Protein AF-A0A3D2I853-F1 (afdb_monomer_lite)

Structure (mmCIF, N/CA/C/O backbone):
data_AF-A0A3D2I853-F1
#
_entry.id   AF-A0A3D2I853-F1
#
loop_
_atom_site.group_PDB
_atom_site.id
_atom_site.type_symbol
_atom_site.label_atom_id
_atom_site.label_alt_id
_atom_site.label_comp_id
_atom_site.label_asym_id
_atom_site.label_entity_id
_atom_site.label_seq_id
_atom_site.pdbx_PDB_ins_code
_atom_site.Cartn_x
_atom_site.Cartn_y
_atom_site.Cartn_z
_atom_site.occupancy
_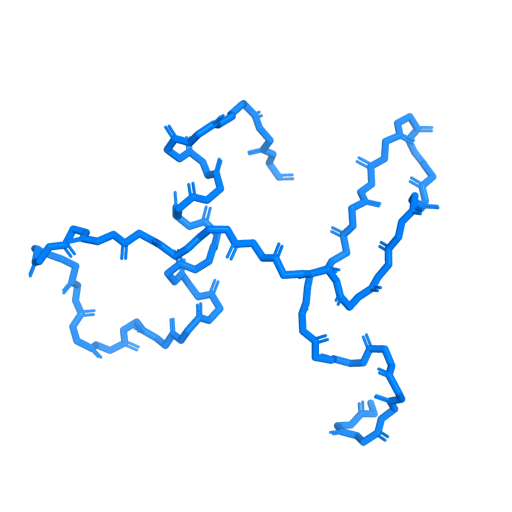atom_site.B_iso_or_equiv
_atom_site.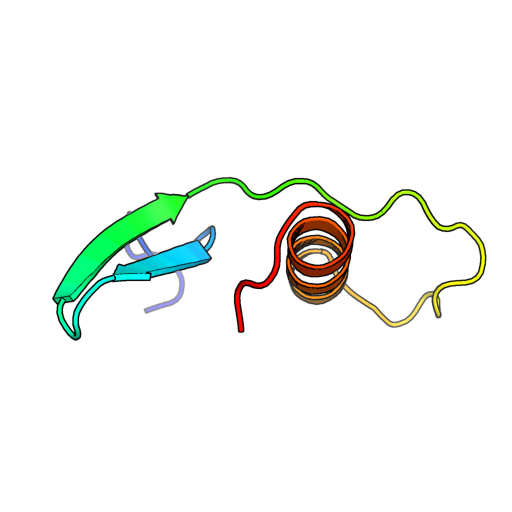auth_seq_id
_atom_site.auth_comp_id
_atom_site.auth_asym_id
_atom_site.auth_atom_id
_atom_site.pdbx_PDB_model_num
ATOM 1 N N . PHE A 1 1 ? 1.369 -12.003 -14.161 1.00 60.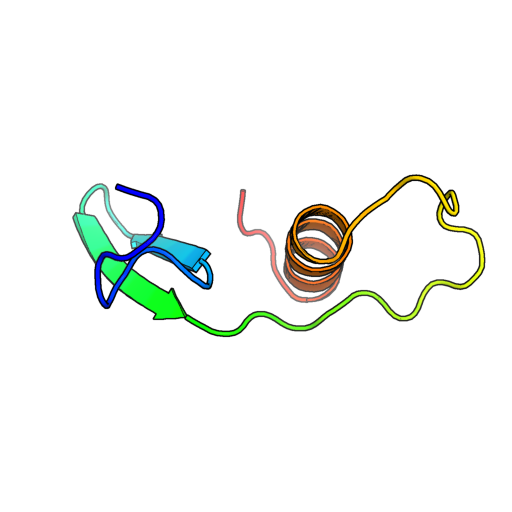66 1 PHE A N 1
ATOM 2 C CA . PHE A 1 1 ? 2.304 -11.391 -15.129 1.00 60.66 1 PHE A CA 1
ATOM 3 C C . PHE A 1 1 ? 3.260 -10.448 -14.409 1.00 60.66 1 PHE A C 1
ATOM 5 O O . PHE A 1 1 ? 2.869 -9.342 -14.075 1.00 60.66 1 PHE A O 1
ATOM 12 N N . VAL A 1 2 ? 4.504 -10.867 -14.163 1.00 67.00 2 VAL A N 1
ATOM 13 C CA . VAL A 1 2 ? 5.517 -10.062 -13.436 1.00 67.00 2 VAL A CA 1
ATOM 14 C C . VAL A 1 2 ? 6.156 -8.973 -14.325 1.00 67.00 2 VAL A C 1
ATOM 16 O O . VAL A 1 2 ? 7.002 -8.220 -13.882 1.00 67.00 2 VAL A O 1
ATOM 19 N N . LYS A 1 3 ? 5.767 -8.884 -15.602 1.00 78.88 3 LYS A N 1
ATOM 20 C CA . LYS A 1 3 ? 6.303 -7.906 -16.569 1.00 78.88 3 LYS A CA 1
ATOM 21 C C . LYS A 1 3 ? 5.215 -7.094 -17.273 1.00 78.88 3 LYS A C 1
ATOM 23 O O . LYS A 1 3 ? 5.488 -6.436 -18.269 1.00 78.88 3 LYS A O 1
ATOM 28 N N . ALA A 1 4 ? 3.968 -7.180 -16.809 1.00 87.38 4 ALA A N 1
ATOM 29 C CA . ALA A 1 4 ? 2.906 -6.374 -17.400 1.00 87.38 4 ALA A CA 1
ATOM 30 C C . ALA A 1 4 ? 3.119 -4.894 -17.027 1.00 87.38 4 ALA A C 1
ATOM 32 O O . ALA A 1 4 ? 3.517 -4.629 -15.891 1.00 87.38 4 ALA A O 1
ATOM 33 N N . PRO A 1 5 ? 2.820 -3.930 -17.915 1.00 82.81 5 PRO A N 1
ATOM 34 C CA . PRO A 1 5 ? 3.025 -2.506 -17.633 1.00 82.81 5 PRO A CA 1
ATOM 35 C C . PRO A 1 5 ? 2.378 -2.016 -16.327 1.00 82.81 5 PRO A C 1
ATOM 37 O O . PRO A 1 5 ? 2.897 -1.115 -15.689 1.00 82.81 5 PRO A O 1
ATOM 40 N N . MET A 1 6 ? 1.278 -2.646 -15.901 1.00 85.69 6 MET A N 1
ATOM 41 C CA . MET A 1 6 ? 0.497 -2.261 -14.715 1.00 85.69 6 MET A CA 1
ATOM 42 C C . MET A 1 6 ? 0.796 -3.110 -13.466 1.00 85.69 6 MET A C 1
ATOM 44 O O . MET A 1 6 ? 0.067 -3.025 -12.483 1.00 85.69 6 MET A O 1
ATOM 48 N N . HIS A 1 7 ? 1.808 -3.987 -13.505 1.00 88.94 7 HIS A N 1
ATOM 49 C CA . HIS A 1 7 ? 2.072 -4.931 -12.409 1.00 88.94 7 HIS A CA 1
ATOM 50 C C . HIS A 1 7 ? 2.765 -4.299 -11.193 1.00 88.94 7 HIS A C 1
ATOM 52 O O . HIS A 1 7 ? 2.733 -4.889 -10.111 1.00 88.94 7 HIS A O 1
ATOM 58 N N . ASP A 1 8 ? 3.448 -3.170 -11.392 1.00 86.88 8 ASP A N 1
ATOM 59 C CA . ASP A 1 8 ? 4.230 -2.508 -10.355 1.00 86.88 8 ASP A CA 1
ATOM 60 C C . ASP A 1 8 ? 3.516 -1.249 -9.881 1.00 86.88 8 ASP A C 1
ATOM 62 O O . ASP A 1 8 ? 3.070 -0.447 -10.696 1.00 86.88 8 ASP A O 1
ATOM 66 N N . GLY A 1 9 ? 3.396 -1.102 -8.564 1.00 91.75 9 GLY A N 1
ATOM 67 C CA . GLY A 1 9 ? 2.530 -0.125 -7.909 1.00 91.75 9 GLY A CA 1
ATOM 68 C C . GLY A 1 9 ? 1.213 -0.716 -7.397 1.00 91.75 9 GLY A C 1
ATOM 69 O O . GLY A 1 9 ? 1.011 -1.931 -7.355 1.00 91.75 9 GLY A O 1
ATOM 70 N N . ALA A 1 10 ? 0.325 0.163 -6.945 1.00 95.94 10 ALA A N 1
ATOM 71 C CA . ALA A 1 10 ? -0.945 -0.185 -6.323 1.00 95.94 10 ALA A CA 1
ATOM 72 C C . ALA A 1 10 ? -2.128 -0.060 -7.287 1.00 95.94 10 ALA A C 1
ATOM 74 O O . ALA A 1 10 ? -2.073 0.658 -8.288 1.00 95.94 10 ALA A O 1
ATOM 75 N N . VAL A 1 11 ? -3.219 -0.741 -6.942 1.00 96.56 11 VAL A N 1
ATOM 76 C CA . VAL A 1 11 ? -4.533 -0.575 -7.568 1.00 96.56 11 VAL A CA 1
ATOM 77 C C . VAL A 1 11 ? -5.401 0.243 -6.623 1.00 96.56 11 VAL A C 1
ATOM 79 O O . VAL A 1 11 ? -5.474 -0.068 -5.438 1.00 96.56 11 VAL A O 1
ATOM 82 N N . ILE A 1 12 ? -6.068 1.271 -7.144 1.00 97.19 12 ILE A N 1
ATOM 83 C CA . ILE A 1 12 ? -7.023 2.082 -6.383 1.00 97.19 12 ILE A CA 1
ATOM 84 C C . ILE A 1 12 ? -8.428 1.659 -6.788 1.00 97.19 12 ILE A C 1
ATOM 86 O O . ILE A 1 12 ? -8.787 1.735 -7.966 1.00 97.19 12 ILE A O 1
ATOM 90 N N . ILE A 1 13 ? -9.233 1.243 -5.814 1.00 97.81 13 ILE A N 1
ATOM 91 C CA . ILE A 1 13 ? -10.634 0.871 -6.015 1.00 97.81 13 ILE A CA 1
ATOM 92 C C . ILE A 1 13 ? -11.513 1.901 -5.317 1.00 97.81 13 ILE A C 1
ATOM 94 O O . ILE A 1 13 ? -11.295 2.240 -4.158 1.00 97.81 13 ILE A O 1
ATOM 98 N N . ARG A 1 14 ? -12.531 2.400 -6.020 1.00 97.06 14 ARG A N 1
ATOM 99 C CA . ARG A 1 14 ? -13.518 3.321 -5.453 1.00 97.06 14 ARG A CA 1
ATOM 100 C C . ARG A 1 14 ? -14.899 3.011 -6.008 1.00 97.06 14 ARG A C 1
ATOM 102 O O . ARG A 1 14 ? -15.057 2.842 -7.214 1.00 97.06 14 ARG A O 1
ATOM 109 N N . HIS A 1 15 ? -15.899 2.929 -5.130 1.00 97.19 15 HIS A N 1
ATOM 110 C CA . HIS A 1 15 ? -17.279 2.577 -5.499 1.00 97.19 15 HIS A CA 1
ATOM 111 C C . HIS A 1 15 ? -17.374 1.269 -6.314 1.00 97.19 15 HIS A C 1
ATOM 113 O O . HIS A 1 15 ? -18.082 1.197 -7.317 1.00 97.19 15 HIS A O 1
ATOM 119 N N . GLY A 1 16 ? -16.600 0.248 -5.928 1.00 96.62 16 GLY A N 1
ATOM 120 C CA . GLY A 1 16 ? -16.585 -1.052 -6.610 1.00 96.62 16 GLY A CA 1
ATOM 121 C C . GLY A 1 16 ? -15.958 -1.044 -8.009 1.00 96.62 16 GLY A C 1
ATOM 122 O O . GLY A 1 16 ? -16.111 -2.015 -8.746 1.00 96.62 16 GLY A O 1
ATOM 123 N N . ARG A 1 17 ? -15.263 0.031 -8.403 1.00 97.56 17 ARG A N 1
ATOM 124 C CA . ARG A 1 17 ? -14.582 0.145 -9.700 1.00 97.56 17 ARG A CA 1
ATOM 125 C C . ARG A 1 17 ? -13.098 0.422 -9.519 1.00 97.56 17 ARG A C 1
ATOM 127 O O . ARG A 1 17 ? -12.707 1.145 -8.605 1.00 97.56 17 ARG A O 1
ATOM 134 N N . ILE A 1 18 ? -12.283 -0.116 -10.425 1.00 97.12 18 ILE A N 1
ATOM 135 C CA . ILE A 1 18 ? -10.863 0.231 -10.516 1.00 97.12 18 ILE A CA 1
ATOM 136 C C . ILE A 1 18 ? -10.767 1.660 -11.050 1.00 97.12 18 ILE A C 1
ATOM 138 O O . ILE A 1 18 ? -11.204 1.940 -12.165 1.00 97.12 18 ILE A O 1
ATOM 142 N N . LEU A 1 19 ? -10.209 2.556 -10.243 1.00 97.12 19 LEU A N 1
ATOM 143 C CA . LEU A 1 19 ? -9.941 3.942 -10.615 1.00 97.12 19 LEU A CA 1
ATOM 144 C C . LEU A 1 19 ? -8.571 4.083 -11.290 1.00 97.12 19 LEU A C 1
ATOM 146 O O . LEU A 1 19 ? -8.401 4.913 -12.176 1.00 97.12 19 LEU A O 1
ATOM 150 N N . GLY A 1 20 ? -7.605 3.259 -10.883 1.00 95.56 20 GLY A N 1
ATOM 151 C CA . GLY A 1 20 ? -6.257 3.252 -11.439 1.00 95.56 20 GLY A CA 1
ATOM 152 C C . GLY A 1 20 ? -5.465 2.021 -11.015 1.00 95.56 20 GLY A C 1
ATOM 153 O O . GLY A 1 20 ? -5.813 1.352 -10.041 1.00 95.56 20 GLY A O 1
ATOM 154 N N . ALA A 1 21 ? -4.396 1.732 -11.752 1.00 95.38 21 ALA A N 1
ATOM 155 C CA . ALA A 1 21 ? -3.402 0.727 -11.394 1.00 95.38 21 ALA A CA 1
ATOM 156 C C . ALA A 1 21 ? -1.995 1.248 -11.697 1.00 95.38 21 ALA A C 1
ATOM 158 O O . ALA A 1 21 ? -1.825 2.175 -12.488 1.00 95.38 21 ALA A O 1
ATOM 159 N N . GLY A 1 22 ? -0.999 0.632 -11.069 1.00 94.19 22 GLY A N 1
ATOM 160 C CA . GLY A 1 22 ? 0.382 1.097 -11.113 1.00 94.19 22 GLY A CA 1
ATOM 161 C C . GLY A 1 22 ? 0.604 2.417 -10.371 1.00 94.19 22 GLY A C 1
ATOM 162 O O . GLY A 1 22 ? 1.523 3.171 -10.675 1.00 94.19 22 GLY A O 1
ATOM 163 N N . CYS A 1 23 ? -0.262 2.728 -9.404 1.00 95.25 23 CYS A N 1
ATOM 164 C CA . CYS A 1 23 ? -0.179 3.957 -8.629 1.00 95.25 23 CYS A CA 1
ATOM 165 C C . CYS A 1 23 ? 0.964 3.877 -7.609 1.00 95.25 23 CYS A C 1
ATOM 167 O O . CYS A 1 23 ? 1.106 2.876 -6.903 1.00 95.25 23 CYS A O 1
ATOM 169 N N . MET A 1 24 ? 1.751 4.946 -7.485 1.00 96.06 24 MET A N 1
ATOM 170 C CA . MET A 1 24 ? 2.717 5.073 -6.394 1.00 96.06 24 MET A CA 1
ATOM 171 C C . MET A 1 24 ? 2.009 5.527 -5.118 1.00 96.06 24 MET A C 1
ATOM 173 O O . MET A 1 24 ? 1.289 6.523 -5.129 1.00 96.06 24 MET A O 1
ATOM 177 N N . LEU A 1 25 ? 2.235 4.800 -4.024 1.00 97.12 25 LEU A N 1
ATOM 178 C CA . LEU A 1 25 ? 1.714 5.133 -2.699 1.00 97.12 25 LEU A CA 1
ATOM 179 C C . LEU A 1 25 ? 2.827 5.705 -1.809 1.00 97.12 25 LEU A C 1
ATOM 181 O O . LEU A 1 25 ? 4.001 5.373 -2.016 1.00 97.12 25 LEU A O 1
ATOM 185 N N . PRO A 1 26 ? 2.487 6.527 -0.800 1.00 96.75 26 PRO A N 1
ATOM 186 C CA . PRO A 1 26 ? 3.449 6.933 0.214 1.00 96.75 26 PRO A CA 1
ATOM 187 C C . PRO A 1 26 ? 3.995 5.704 0.950 1.00 96.75 26 PRO A C 1
ATOM 189 O O . PRO A 1 26 ? 3.250 4.813 1.350 1.00 96.75 26 PRO A O 1
ATOM 192 N N . LEU A 1 27 ? 5.313 5.6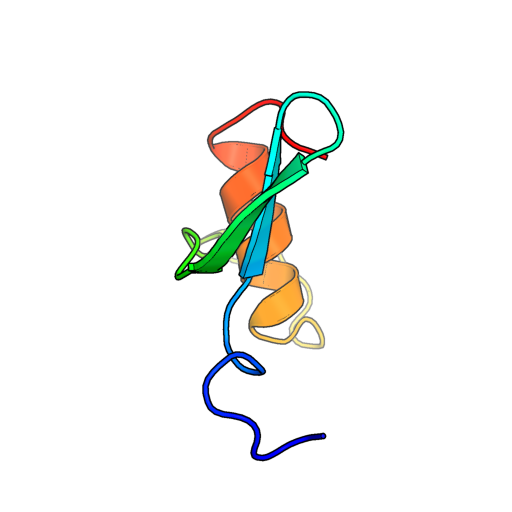56 1.138 1.00 96.88 27 LEU A N 1
ATOM 193 C CA . LEU A 1 27 ? 5.960 4.629 1.950 1.00 96.88 27 LEU A CA 1
ATOM 194 C C . LEU A 1 27 ? 6.014 5.090 3.406 1.00 96.88 27 LEU A C 1
ATOM 196 O O . LEU A 1 27 ? 6.440 6.218 3.672 1.00 96.88 27 LEU A O 1
ATOM 200 N N . SER A 1 28 ? 5.662 4.207 4.342 1.00 96.19 28 SER A N 1
ATOM 201 C CA . SER A 1 28 ? 5.862 4.483 5.766 1.00 96.19 28 SER A CA 1
ATOM 202 C C . SER A 1 28 ? 7.348 4.700 6.056 1.00 96.19 28 SER A C 1
ATOM 204 O O . SER A 1 28 ? 8.214 3.940 5.604 1.00 96.19 28 SER A O 1
ATOM 206 N N . LYS A 1 29 ? 7.636 5.757 6.818 1.00 94.44 29 LYS A N 1
ATOM 207 C CA . LYS A 1 29 ? 8.983 6.114 7.295 1.00 94.44 29 LYS A CA 1
ATOM 208 C C . LYS A 1 29 ? 9.250 5.600 8.711 1.00 94.44 29 LYS A C 1
ATOM 210 O O . LYS A 1 29 ? 10.256 5.967 9.315 1.00 94.44 29 LYS A O 1
ATOM 215 N N . ASN A 1 30 ? 8.350 4.784 9.257 1.00 93.81 30 ASN A N 1
ATOM 216 C CA . ASN A 1 30 ? 8.475 4.258 10.604 1.00 93.81 30 ASN A CA 1
ATOM 217 C C . ASN A 1 30 ? 9.665 3.287 10.699 1.00 93.81 30 ASN A C 1
ATOM 219 O O . ASN A 1 30 ? 9.668 2.206 10.110 1.00 93.81 30 ASN A O 1
ATOM 223 N N . VAL A 1 31 ? 10.682 3.687 11.464 1.00 90.75 31 VAL A N 1
ATOM 224 C CA . VAL A 1 31 ? 11.933 2.934 11.649 1.00 90.75 31 VAL A CA 1
ATOM 225 C C . VAL A 1 31 ? 11.768 1.689 12.523 1.00 90.75 31 VAL A C 1
ATOM 227 O O . VAL A 1 31 ? 12.652 0.838 12.532 1.00 90.75 31 VAL A O 1
ATOM 230 N N . ASN A 1 32 ? 10.640 1.561 13.227 1.00 94.50 32 ASN A N 1
ATOM 231 C CA . ASN A 1 32 ? 10.328 0.410 14.077 1.00 94.50 32 ASN A CA 1
ATOM 232 C C . ASN A 1 32 ? 9.681 -0.752 13.303 1.00 94.50 32 ASN A C 1
ATOM 234 O O . ASN A 1 32 ? 9.358 -1.781 13.894 1.00 94.50 32 ASN A O 1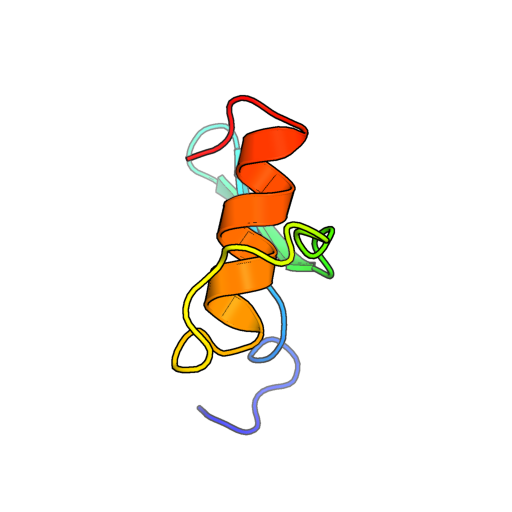
ATOM 238 N N . LEU A 1 33 ? 9.457 -0.604 11.994 1.00 92.62 33 LEU A N 1
ATOM 239 C CA . LEU A 1 33 ? 8.935 -1.679 11.153 1.00 92.62 33 LEU A CA 1
ATOM 240 C C . LEU A 1 33 ? 9.967 -2.803 10.987 1.00 92.62 33 LEU A C 1
ATOM 242 O O . LEU A 1 33 ? 11.164 -2.548 10.844 1.00 92.62 33 LEU A O 1
ATOM 246 N N . SER A 1 34 ? 9.493 -4.056 10.957 1.00 93.69 34 SER A N 1
ATOM 247 C CA . SER A 1 34 ? 10.365 -5.213 10.722 1.00 93.69 34 SER A CA 1
ATOM 248 C C . SER A 1 34 ? 11.132 -5.068 9.404 1.00 93.69 34 SER A C 1
ATOM 250 O O . SER A 1 34 ? 10.581 -4.644 8.383 1.00 93.69 34 SER A O 1
ATOM 252 N N . ARG A 1 35 ? 12.407 -5.474 9.412 1.00 89.38 35 ARG A N 1
ATOM 253 C CA . ARG A 1 35 ? 13.284 -5.444 8.230 1.00 89.38 35 ARG A CA 1
ATOM 254 C C . ARG A 1 35 ? 12.827 -6.405 7.130 1.00 89.38 35 ARG A C 1
ATOM 256 O O . ARG A 1 35 ? 13.154 -6.170 5.970 1.00 89.38 35 ARG A O 1
ATOM 263 N N . ASP A 1 36 ? 12.025 -7.410 7.477 1.00 94.75 36 ASP A N 1
ATOM 264 C CA . ASP A 1 36 ? 11.459 -8.378 6.528 1.00 94.75 36 ASP A CA 1
ATOM 265 C C . ASP A 1 36 ? 10.344 -7.766 5.660 1.00 94.75 36 ASP A C 1
ATOM 267 O O . ASP A 1 36 ? 9.962 -8.313 4.622 1.00 94.75 36 ASP A O 1
ATOM 271 N N . LEU A 1 37 ? 9.817 -6.598 6.048 1.00 94.56 37 LEU A N 1
ATOM 272 C CA . LEU A 1 37 ? 8.772 -5.910 5.301 1.00 94.56 37 LEU A CA 1
ATOM 273 C C . LEU A 1 37 ? 9.348 -5.226 4.057 1.00 94.56 37 LEU A C 1
ATOM 275 O O . LEU A 1 37 ? 9.975 -4.167 4.116 1.00 94.56 37 LEU A O 1
ATOM 279 N N . GLY A 1 38 ? 9.076 -5.825 2.896 1.00 94.44 38 GLY A N 1
ATOM 280 C CA . GLY A 1 38 ? 9.399 -5.250 1.588 1.00 94.44 38 GLY A CA 1
ATOM 281 C C . GLY A 1 38 ? 8.611 -3.975 1.238 1.00 94.44 38 GLY A C 1
ATOM 282 O O . GLY A 1 38 ? 7.714 -3.538 1.962 1.00 94.44 38 GLY A O 1
ATOM 283 N N . MET A 1 39 ? 8.910 -3.386 0.073 1.00 94.00 39 MET A N 1
ATOM 284 C CA . MET A 1 39 ? 8.348 -2.087 -0.342 1.00 94.00 39 MET A CA 1
ATOM 285 C C . MET A 1 39 ? 6.816 -2.060 -0.414 1.00 94.00 39 MET A C 1
ATOM 287 O O . MET A 1 39 ? 6.218 -1.061 -0.032 1.00 94.00 39 MET A O 1
ATOM 291 N N . ARG A 1 40 ? 6.173 -3.161 -0.828 1.00 96.25 40 ARG A N 1
ATOM 292 C CA . ARG A 1 40 ? 4.702 -3.252 -0.890 1.00 96.25 40 ARG A CA 1
ATOM 293 C C . ARG A 1 40 ? 4.044 -3.135 0.486 1.00 96.25 40 ARG A C 1
ATOM 295 O O . ARG A 1 40 ? 3.050 -2.435 0.621 1.00 96.25 40 ARG A O 1
ATOM 302 N N . HIS A 1 41 ? 4.629 -3.752 1.512 1.00 97.25 41 HIS A N 1
ATOM 303 C CA . HIS A 1 41 ? 4.134 -3.622 2.883 1.00 97.25 41 HIS A CA 1
ATOM 304 C C . HIS A 1 41 ? 4.276 -2.183 3.376 1.00 97.25 41 HIS A C 1
ATOM 306 O O . HIS A 1 41 ? 3.316 -1.602 3.870 1.00 97.25 41 HIS A O 1
ATOM 312 N N . ARG A 1 42 ? 5.453 -1.574 3.173 1.00 96.56 42 ARG A N 1
ATOM 313 C CA . ARG A 1 42 ? 5.685 -0.172 3.548 1.00 96.56 42 ARG A CA 1
ATOM 314 C C . ARG A 1 42 ? 4.745 0.794 2.826 1.00 96.56 42 ARG A C 1
ATOM 316 O O . ARG A 1 42 ? 4.338 1.776 3.434 1.00 96.56 42 ARG A O 1
ATOM 323 N N . ALA A 1 43 ? 4.392 0.511 1.574 1.00 97.50 43 ALA A N 1
ATOM 324 C CA . ALA A 1 43 ? 3.408 1.270 0.807 1.00 97.50 43 ALA A CA 1
ATOM 325 C C . ALA A 1 43 ? 1.992 1.153 1.395 1.00 97.50 43 ALA A C 1
ATOM 327 O O . ALA A 1 43 ? 1.316 2.162 1.555 1.00 97.50 43 ALA A O 1
ATOM 328 N N . GLY A 1 44 ? 1.554 -0.057 1.765 1.00 96.81 44 GLY A N 1
ATOM 329 C CA . GLY A 1 44 ? 0.246 -0.261 2.401 1.00 96.81 44 GLY A CA 1
ATOM 330 C C . GLY A 1 44 ? 0.142 0.421 3.768 1.00 96.81 44 GLY A C 1
ATOM 331 O O . GLY A 1 44 ? -0.830 1.122 4.043 1.00 96.81 44 GLY A O 1
ATOM 332 N N . ILE A 1 45 ? 1.187 0.292 4.591 1.00 97.12 45 ILE A N 1
ATOM 333 C CA . ILE A 1 45 ? 1.267 0.960 5.898 1.00 97.12 45 ILE A CA 1
ATOM 334 C C . ILE A 1 45 ? 1.272 2.479 5.712 1.00 97.12 45 ILE A C 1
ATOM 336 O O . ILE A 1 45 ? 0.477 3.168 6.337 1.00 97.12 45 ILE A O 1
ATOM 340 N N . GLY A 1 46 ? 2.107 3.001 4.809 1.00 97.19 46 GLY A N 1
ATOM 341 C CA . GLY A 1 46 ? 2.165 4.436 4.537 1.00 97.19 46 GLY A CA 1
ATOM 342 C C . GLY A 1 46 ? 0.839 4.989 4.018 1.00 97.19 46 GLY A C 1
ATOM 343 O O . GLY A 1 46 ? 0.435 6.079 4.412 1.00 97.19 46 GLY A O 1
ATOM 344 N N . MET A 1 47 ? 0.106 4.236 3.195 1.00 97.38 47 MET A N 1
ATOM 345 C CA . MET A 1 47 ? -1.233 4.642 2.762 1.00 97.38 47 MET A CA 1
ATOM 346 C C . MET A 1 47 ? -2.234 4.682 3.924 1.00 97.38 47 MET A C 1
ATOM 348 O O . MET A 1 47 ? -3.007 5.634 4.023 1.00 97.38 47 MET A O 1
ATOM 352 N N . SER A 1 48 ? -2.177 3.701 4.829 1.00 96.75 48 SER A N 1
ATOM 353 C CA . SER A 1 48 ? -3.038 3.634 6.022 1.00 96.75 48 SER A CA 1
ATOM 354 C C . SER A 1 48 ? -2.707 4.722 7.054 1.00 96.75 48 SER A C 1
ATOM 356 O O . SER A 1 48 ? -3.571 5.176 7.791 1.00 96.75 48 SER A O 1
ATOM 358 N N . GLU A 1 49 ? -1.456 5.187 7.106 1.00 96.94 49 GLU A N 1
ATOM 359 C CA . GLU A 1 49 ? -1.050 6.335 7.933 1.00 96.94 49 GLU A CA 1
ATOM 360 C C . GLU A 1 49 ? -1.614 7.668 7.405 1.00 96.94 49 GLU A C 1
ATOM 362 O O . GLU A 1 49 ? -1.728 8.629 8.163 1.00 96.94 49 GLU A O 1
ATOM 367 N N . ASN A 1 50 ? -1.945 7.747 6.109 1.00 96.94 50 ASN A N 1
ATOM 368 C CA . ASN A 1 50 ? -2.355 8.984 5.431 1.00 96.94 50 ASN A CA 1
ATOM 369 C C . ASN A 1 50 ? -3.832 8.988 4.992 1.00 96.94 50 ASN A C 1
ATOM 371 O O . ASN A 1 50 ? -4.297 9.984 4.437 1.00 96.94 50 ASN A O 1
ATOM 375 N N . SER A 1 51 ? -4.566 7.890 5.186 1.00 96.75 51 SER A N 1
ATOM 376 C CA . SER A 1 51 ? -5.973 7.755 4.792 1.00 96.75 51 SER A CA 1
ATOM 377 C C . SER A 1 51 ? -6.670 6.613 5.534 1.00 96.75 51 SER A C 1
ATOM 379 O O . SER A 1 51 ? -6.017 5.782 6.153 1.00 96.75 51 SER A O 1
ATO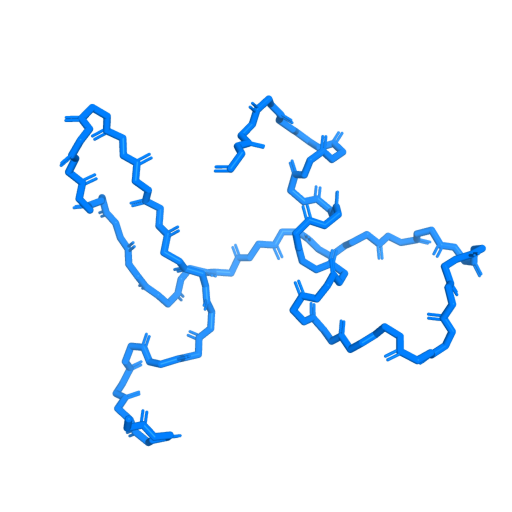M 381 N N . ASP A 1 52 ? -7.990 6.534 5.401 1.00 96.25 52 ASP A N 1
ATOM 382 C CA . ASP A 1 52 ? -8.846 5.435 5.863 1.00 96.25 52 ASP A CA 1
ATOM 383 C C . ASP A 1 52 ? -9.001 4.298 4.830 1.00 96.25 52 ASP A C 1
ATOM 385 O O . ASP A 1 52 ? -9.884 3.449 4.963 1.00 96.25 52 ASP A O 1
ATOM 389 N N . ALA A 1 53 ? -8.169 4.285 3.783 1.00 94.75 53 ALA A N 1
ATOM 390 C CA . ALA A 1 53 ? -8.204 3.259 2.746 1.00 94.75 53 ALA A CA 1
ATOM 391 C C . ALA A 1 53 ? -7.836 1.867 3.297 1.00 94.75 53 ALA A C 1
ATOM 393 O O . ALA A 1 53 ? -6.953 1.744 4.148 1.00 94.75 53 ALA A O 1
ATOM 394 N N . VAL A 1 54 ? -8.484 0.826 2.753 1.00 90.75 54 VAL A N 1
ATOM 395 C CA . VAL A 1 54 ? -8.291 -0.596 3.102 1.00 90.75 54 VAL A CA 1
ATOM 396 C C . VAL A 1 54 ? -8.013 -1.463 1.882 1.00 90.75 54 VAL A C 1
ATOM 398 O O . VAL A 1 54 ? -8.559 -1.154 0.796 1.00 90.75 54 VAL A O 1
#

Radius of gyration: 12.34 Å; chains: 1; bounding box: 31×20×32 Å

pLDDT: mean 93.25, std 7.01, range [60.66, 97.81]

Secondary structure (DSSP, 8-state):
-TTSTTSSSEEEEETTEEEEEEE--PPP--TTS-TT--HHHHHHHHHHHHSS--

Foldseek 3Di:
DCPDPQNAAAFDDDPNDTPDGNDQADFAPDPPDDPPDDRVNRRVVRNVVVDVDD

Sequence (54 aa):
FVKAPMHDGAVIIRHGRILGAGCMLPLSKNVNLSRDLGMRHRAGIGMSENSDAV